Protein AF-A0A552HB90-F1 (afdb_monomer)

Sequence (109 aa):
MEALNEAIRTTQFVRNKFLRYWMDNRGVGKTELFRYNTALRKELKFVDDLNSHACQAAVERTWRAITRFYDNCQNQVKGKKGYPKFKKHSRSVEYKVSGWKLSKDKRHI

Solvent-accessible surface area (backbone atoms only — not comparable to full-atom values): 6611 Å² total; per-residue (Å²): 115,64,69,60,55,47,47,22,49,44,37,44,48,53,28,35,53,52,50,48,53,50,70,76,37,84,88,69,50,72,66,59,52,54,52,48,53,57,52,48,28,74,74,33,62,76,54,48,76,38,56,69,60,28,53,48,53,27,50,52,56,43,48,53,43,51,52,50,26,52,51,24,52,75,68,63,42,80,96,54,62,55,77,78,74,77,75,91,78,71,92,67,68,64,84,76,89,85,75,86,79,80,59,94,63,86,70,83,128

pLDDT: mean 85.72, std 9.88, range [56.5, 94.94]

Secondary structure (DSSP, 8-state):
-HHHHHHHHHHHHHHHHHHHHHHHSTT--HHHHHHHHHHHHHH-HHHHSS-HHHHHHHHHHHHHHHHHHHHHHHTT-TT--PPP---S----------S----SS----

Structure (mmCIF, N/CA/C/O backbone):
data_AF-A0A552HB90-F1
#
_entry.id   AF-A0A552HB90-F1
#
loop_
_atom_site.group_PDB
_atom_site.id
_atom_site.type_symbol
_atom_site.label_atom_id
_atom_site.label_alt_id
_atom_site.label_comp_id
_atom_site.label_asym_id
_atom_site.label_entity_id
_atom_site.label_seq_id
_atom_site.pdbx_PDB_ins_code
_atom_site.Cartn_x
_atom_site.Cartn_y
_atom_site.Cartn_z
_atom_site.occupancy
_atom_site.B_iso_or_equiv
_atom_site.auth_seq_id
_atom_site.auth_comp_id
_atom_site.auth_asym_id
_atom_site.auth_atom_id
_atom_site.pdbx_PDB_model_num
ATOM 1 N N . MET A 1 1 ? 6.425 5.971 -23.730 1.00 62.44 1 MET A N 1
ATOM 2 C CA . MET A 1 1 ? 5.244 6.330 -22.905 1.00 62.44 1 MET A CA 1
ATOM 3 C C . MET A 1 1 ? 4.614 5.099 -22.240 1.00 62.44 1 MET A C 1
ATOM 5 O O . MET A 1 1 ? 4.143 5.205 -21.115 1.00 62.44 1 MET A O 1
ATOM 9 N N . GLU A 1 2 ? 4.638 3.931 -22.891 1.00 81.06 2 GLU A N 1
ATOM 10 C CA . GLU A 1 2 ? 4.022 2.687 -22.393 1.00 81.06 2 GLU A CA 1
ATOM 11 C C . GLU A 1 2 ? 4.628 2.168 -21.084 1.00 81.06 2 GLU A C 1
ATOM 13 O O . GLU A 1 2 ? 3.881 1.971 -20.132 1.00 81.06 2 GLU A O 1
ATOM 18 N N . ALA A 1 3 ? 5.959 2.084 -20.976 1.00 82.06 3 ALA A N 1
ATOM 19 C CA . ALA A 1 3 ? 6.632 1.600 -19.762 1.00 82.06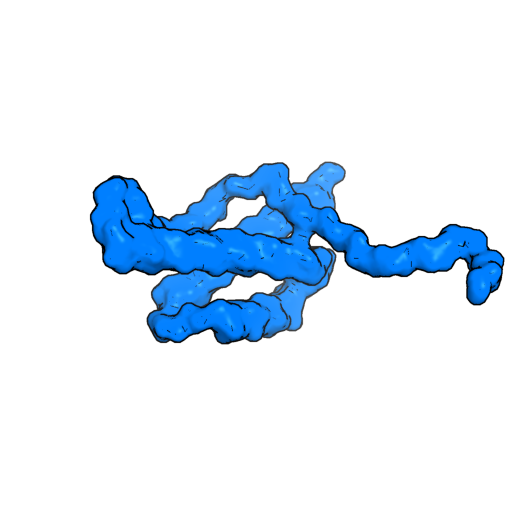 3 ALA A CA 1
ATOM 20 C C . ALA A 1 3 ? 6.306 2.427 -18.499 1.00 82.06 3 ALA A C 1
ATOM 22 O O . ALA A 1 3 ? 6.173 1.890 -17.402 1.00 82.06 3 ALA A O 1
ATOM 23 N N . LEU A 1 4 ? 6.122 3.747 -18.640 1.00 85.00 4 LEU A N 1
ATOM 24 C CA . LEU A 1 4 ? 5.711 4.602 -17.522 1.00 85.00 4 LEU A CA 1
ATOM 25 C C . LEU A 1 4 ? 4.259 4.321 -17.110 1.00 85.00 4 LEU A C 1
ATOM 27 O O . LEU A 1 4 ? 3.960 4.219 -15.921 1.00 85.00 4 LEU A O 1
ATOM 31 N N . ASN A 1 5 ? 3.357 4.180 -18.084 1.00 88.00 5 ASN A N 1
ATOM 32 C CA . ASN A 1 5 ? 1.960 3.837 -17.822 1.00 88.00 5 ASN A CA 1
ATOM 33 C C . ASN A 1 5 ? 1.833 2.454 -17.176 1.00 88.00 5 ASN A C 1
ATOM 35 O O . ASN A 1 5 ? 1.035 2.280 -16.254 1.00 88.00 5 ASN A O 1
ATOM 39 N N . GLU A 1 6 ? 2.636 1.494 -17.623 1.00 89.44 6 GLU A N 1
ATOM 40 C CA . GLU A 1 6 ? 2.740 0.166 -17.032 1.00 89.44 6 GLU A CA 1
ATOM 41 C C . GLU A 1 6 ? 3.227 0.243 -15.583 1.00 89.44 6 GLU A C 1
ATOM 43 O O . GLU A 1 6 ? 2.525 -0.213 -14.685 1.00 89.44 6 GLU A O 1
ATOM 48 N N . ALA A 1 7 ? 4.332 0.943 -15.312 1.00 89.75 7 ALA A N 1
ATOM 49 C CA . ALA A 1 7 ? 4.837 1.129 -13.953 1.00 89.75 7 ALA A CA 1
ATOM 50 C C . ALA A 1 7 ? 3.806 1.791 -13.017 1.00 89.75 7 ALA A C 1
ATOM 52 O O . ALA A 1 7 ? 3.659 1.394 -11.854 1.00 89.75 7 ALA A O 1
ATOM 53 N N . ILE A 1 8 ? 3.047 2.777 -13.512 1.00 91.38 8 ILE A N 1
ATOM 54 C CA . ILE A 1 8 ? 1.955 3.422 -12.765 1.00 91.38 8 ILE A CA 1
ATOM 55 C C . ILE A 1 8 ? 0.830 2.421 -12.464 1.00 91.38 8 ILE A C 1
ATOM 57 O O . ILE A 1 8 ? 0.334 2.382 -11.331 1.00 91.38 8 ILE A O 1
ATOM 61 N N . ARG A 1 9 ? 0.432 1.604 -13.448 1.00 91.62 9 ARG A N 1
ATOM 62 C CA . ARG A 1 9 ? -0.598 0.565 -13.287 1.00 91.62 9 ARG A CA 1
ATOM 63 C C . ARG A 1 9 ? -0.153 -0.511 -12.303 1.00 91.62 9 ARG A C 1
ATOM 65 O O . ARG A 1 9 ? -0.916 -0.828 -11.392 1.00 91.62 9 ARG A O 1
ATOM 72 N N . THR A 1 10 ? 1.082 -0.993 -12.403 1.00 92.00 10 THR A N 1
ATOM 73 C CA . THR A 1 10 ? 1.654 -1.973 -11.473 1.00 92.00 10 THR A CA 1
ATOM 74 C C . THR A 1 10 ? 1.729 -1.407 -10.057 1.00 92.00 10 THR A C 1
ATOM 76 O O . THR A 1 10 ? 1.277 -2.042 -9.109 1.00 92.00 10 THR A O 1
ATOM 79 N N . THR A 1 11 ? 2.177 -0.161 -9.891 1.00 92.00 11 THR A N 1
ATOM 80 C CA . THR A 1 11 ? 2.196 0.516 -8.580 1.00 92.00 11 THR A CA 1
ATOM 81 C C . THR A 1 11 ? 0.789 0.633 -7.982 1.00 92.00 11 THR A C 1
ATOM 83 O O . THR A 1 11 ? 0.588 0.437 -6.779 1.00 92.00 11 THR A O 1
ATOM 86 N N . GLN A 1 12 ? -0.209 0.957 -8.809 1.00 93.50 12 GLN A N 1
ATOM 87 C CA . GLN A 1 12 ? -1.611 1.013 -8.394 1.00 93.50 12 GLN A CA 1
ATOM 88 C C . GLN A 1 12 ? -2.146 -0.370 -8.007 1.00 93.50 12 GLN A C 1
ATOM 90 O O . GLN A 1 12 ? -2.851 -0.479 -6.999 1.00 93.50 12 GLN A O 1
ATOM 95 N N . PHE A 1 13 ? -1.797 -1.404 -8.773 1.00 94.06 13 PHE A N 1
ATOM 96 C CA . PHE A 1 13 ? -2.131 -2.791 -8.481 1.00 94.06 13 PHE A CA 1
ATOM 97 C C . PHE A 1 13 ? -1.558 -3.215 -7.129 1.00 94.06 13 PHE A C 1
ATOM 99 O O . PHE A 1 13 ? -2.333 -3.603 -6.258 1.00 94.06 13 PHE A O 1
ATOM 106 N N . VAL A 1 14 ? -0.248 -3.039 -6.910 1.00 92.25 14 VAL A N 1
ATOM 107 C CA . VAL A 1 14 ? 0.426 -3.367 -5.643 1.00 92.25 14 VAL A CA 1
ATOM 108 C C . VAL A 1 14 ? -0.283 -2.680 -4.486 1.00 92.25 14 VAL A C 1
ATOM 110 O O . VAL A 1 14 ? -0.747 -3.357 -3.577 1.00 92.25 14 VAL A O 1
ATOM 113 N N . ARG A 1 15 ? -0.483 -1.356 -4.555 1.00 92.75 15 ARG A N 1
ATOM 114 C CA . ARG A 1 15 ? -1.194 -0.581 -3.521 1.00 92.75 15 ARG A CA 1
ATOM 115 C C . ARG A 1 15 ? -2.571 -1.171 -3.187 1.00 92.75 15 ARG A C 1
ATOM 117 O O . ARG A 1 15 ? -2.934 -1.287 -2.019 1.00 92.75 15 ARG A O 1
ATOM 124 N N . ASN A 1 16 ? -3.369 -1.492 -4.203 1.00 94.44 16 ASN A N 1
ATOM 125 C CA . ASN A 1 16 ? -4.733 -1.980 -4.003 1.00 94.44 16 ASN A CA 1
ATOM 126 C C . ASN A 1 16 ? -4.762 -3.425 -3.499 1.00 94.44 16 ASN A C 1
ATOM 128 O O . ASN A 1 16 ? -5.555 -3.725 -2.609 1.00 94.44 16 ASN A O 1
ATOM 132 N N . LYS A 1 17 ? -3.886 -4.293 -4.013 1.00 93.62 17 LYS A N 1
ATOM 133 C CA . LYS A 1 17 ? -3.728 -5.671 -3.541 1.00 93.62 17 LYS A CA 1
ATOM 134 C C . LYS A 1 17 ? -3.307 -5.691 -2.074 1.00 93.62 17 LYS A C 1
ATOM 136 O O . LYS A 1 17 ? -3.857 -6.446 -1.282 1.00 93.62 17 LYS A O 1
ATOM 141 N N . PHE A 1 18 ? -2.412 -4.783 -1.703 1.00 92.56 18 PHE A N 1
ATOM 142 C CA . PHE A 1 18 ? -1.959 -4.596 -0.335 1.00 92.56 18 PHE A CA 1
ATOM 143 C C . PHE A 1 18 ? -3.069 -4.149 0.610 1.00 92.56 18 PHE A C 1
ATOM 145 O O . PHE A 1 18 ? -3.241 -4.708 1.690 1.00 92.56 18 PHE A O 1
ATOM 152 N N . LEU A 1 19 ? -3.858 -3.158 0.180 1.00 93.69 19 LEU A N 1
ATOM 153 C CA . LEU A 1 19 ? -5.018 -2.723 0.943 1.00 93.69 19 LEU A CA 1
ATOM 154 C C . LEU A 1 19 ? -6.020 -3.871 1.096 1.00 93.69 19 LEU A C 1
ATOM 156 O O . LEU A 1 19 ? -6.541 -4.072 2.184 1.00 93.69 19 LEU A O 1
ATOM 160 N N . ARG A 1 20 ? -6.253 -4.645 0.030 1.00 94.94 20 ARG A N 1
ATOM 161 C CA . ARG A 1 20 ? -7.170 -5.784 0.060 1.00 94.94 20 ARG A CA 1
ATOM 162 C C . ARG A 1 20 ? -6.710 -6.854 1.049 1.00 94.94 20 ARG A C 1
ATOM 164 O O . ARG A 1 20 ? -7.510 -7.274 1.871 1.00 94.94 20 ARG A O 1
ATOM 171 N N . TYR A 1 21 ? -5.425 -7.205 1.034 1.00 94.06 21 TYR A N 1
ATOM 172 C CA . TYR A 1 21 ? -4.849 -8.154 1.985 1.00 94.06 21 TYR A CA 1
ATOM 173 C C . TYR A 1 21 ? -5.055 -7.714 3.441 1.00 94.06 21 TYR A C 1
ATOM 175 O O . TYR A 1 21 ? -5.462 -8.519 4.272 1.00 94.06 21 TYR A O 1
ATOM 183 N N . TRP A 1 22 ? -4.845 -6.430 3.749 1.00 94.25 22 TRP A N 1
ATOM 184 C CA . TRP A 1 22 ? -5.135 -5.888 5.080 1.00 94.25 22 TRP A CA 1
ATOM 185 C C . TRP A 1 22 ? -6.634 -5.914 5.432 1.00 94.25 22 TRP A C 1
ATOM 187 O O . TRP A 1 22 ? -6.985 -6.155 6.581 1.00 94.25 22 TRP A O 1
ATOM 197 N N . MET A 1 23 ? -7.526 -5.673 4.465 1.00 92.94 23 MET A N 1
ATOM 198 C CA . MET A 1 23 ? -8.976 -5.742 4.696 1.00 92.94 23 MET A CA 1
ATOM 199 C C . MET A 1 23 ? -9.445 -7.172 4.992 1.00 92.94 23 MET A C 1
ATOM 201 O O . MET A 1 23 ? -10.312 -7.359 5.843 1.00 92.94 23 MET A O 1
ATOM 205 N N . ASP A 1 24 ? -8.877 -8.158 4.295 1.00 94.19 24 ASP A N 1
ATOM 206 C CA . ASP A 1 24 ? -9.247 -9.570 4.431 1.00 94.19 24 ASP A CA 1
ATOM 207 C C . ASP A 1 24 ? -8.665 -10.203 5.710 1.00 94.19 24 ASP A C 1
ATOM 209 O O . ASP A 1 24 ? -9.264 -11.112 6.279 1.00 94.19 24 ASP A O 1
ATOM 213 N N . ASN A 1 25 ? -7.529 -9.699 6.203 1.00 91.31 25 ASN A N 1
ATOM 214 C CA . ASN A 1 25 ? -6.834 -10.247 7.365 1.00 91.31 25 ASN A CA 1
ATOM 215 C C . ASN A 1 25 ? -6.843 -9.247 8.534 1.00 91.31 25 ASN A C 1
ATOM 217 O O . ASN A 1 25 ? -6.107 -8.256 8.551 1.00 91.31 25 ASN A O 1
ATOM 221 N N . ARG A 1 26 ? -7.662 -9.514 9.557 1.00 85.38 26 ARG A N 1
ATOM 222 C CA . ARG A 1 26 ? -7.713 -8.677 10.768 1.00 85.38 26 ARG A CA 1
ATOM 223 C C . ARG A 1 26 ? -6.433 -8.828 11.594 1.00 85.38 26 ARG A C 1
ATOM 225 O O . ARG A 1 26 ? -5.928 -9.928 11.768 1.00 85.38 26 ARG A O 1
ATOM 232 N N . GLY A 1 27 ? -5.938 -7.716 12.140 1.00 84.69 27 GLY A N 1
ATOM 233 C CA . GLY A 1 27 ? -4.764 -7.703 13.025 1.00 84.69 27 GLY A CA 1
ATOM 234 C C . GLY A 1 27 ? -3.410 -7.713 12.308 1.00 84.69 27 GLY A C 1
ATOM 235 O O . GLY A 1 27 ? -2.374 -7.757 12.965 1.00 84.69 27 GLY A O 1
ATOM 236 N N . VAL A 1 28 ? -3.388 -7.630 10.975 1.00 88.69 28 VAL A N 1
ATOM 237 C CA . VAL A 1 28 ? -2.133 -7.593 10.219 1.00 88.69 28 VAL A CA 1
ATOM 238 C C . VAL A 1 28 ? -1.394 -6.275 10.456 1.00 88.69 28 VAL A C 1
ATOM 240 O O . VAL A 1 28 ? -1.884 -5.188 10.141 1.00 88.69 28 VAL A O 1
ATOM 243 N N . GLY A 1 29 ? -0.178 -6.390 10.991 1.00 86.88 29 GLY A N 1
ATOM 244 C CA . GLY A 1 29 ? 0.741 -5.276 11.198 1.00 86.88 29 GLY A CA 1
ATOM 245 C C . GLY A 1 29 ? 1.619 -4.967 9.981 1.00 86.88 29 GLY A C 1
ATOM 246 O O . GLY A 1 29 ? 1.629 -5.682 8.977 1.00 86.88 29 GLY A O 1
ATOM 247 N N . LYS A 1 30 ? 2.423 -3.903 10.095 1.00 88.50 30 LYS A N 1
ATOM 248 C CA . LYS A 1 30 ? 3.345 -3.446 9.042 1.00 88.50 30 LYS A CA 1
ATOM 249 C C . LYS A 1 30 ? 4.268 -4.565 8.544 1.00 88.50 30 LYS A C 1
ATOM 251 O O . LYS A 1 30 ? 4.436 -4.718 7.343 1.00 88.50 30 LYS A O 1
ATOM 256 N N . THR A 1 31 ? 4.859 -5.351 9.438 1.00 89.00 31 THR A N 1
ATOM 257 C CA . THR A 1 31 ? 5.840 -6.387 9.071 1.00 89.00 31 THR A CA 1
ATOM 258 C C . THR A 1 31 ? 5.244 -7.464 8.165 1.00 89.00 31 THR A C 1
ATOM 260 O O . THR A 1 31 ? 5.813 -7.764 7.117 1.00 89.00 31 THR A O 1
ATOM 263 N N . GLU A 1 32 ? 4.076 -7.992 8.528 1.00 90.19 32 GLU A N 1
ATOM 264 C CA . GLU A 1 32 ? 3.359 -9.011 7.749 1.00 90.19 32 GLU A CA 1
ATOM 265 C C . GLU A 1 32 ? 2.952 -8.491 6.377 1.00 90.19 32 GLU A C 1
ATOM 267 O O . GLU A 1 32 ? 3.121 -9.157 5.358 1.00 90.19 32 GLU A O 1
ATOM 272 N N . LEU A 1 33 ? 2.512 -7.238 6.341 1.00 87.62 33 LEU A N 1
ATOM 273 C CA . LEU A 1 33 ? 2.260 -6.528 5.106 1.00 87.62 33 LEU A CA 1
ATOM 274 C C . LEU A 1 33 ? 3.517 -6.505 4.216 1.00 87.62 33 LEU A C 1
ATOM 276 O O . LEU A 1 33 ? 3.470 -6.935 3.067 1.00 87.62 33 LEU A O 1
ATOM 280 N N . PHE A 1 34 ? 4.674 -6.066 4.712 1.00 88.69 34 PHE A N 1
ATOM 281 C CA . PHE A 1 34 ? 5.898 -6.045 3.896 1.00 88.69 34 PHE A CA 1
ATOM 282 C C . PHE A 1 34 ? 6.342 -7.443 3.429 1.00 88.69 34 PHE A C 1
ATOM 284 O O . PHE A 1 34 ? 6.799 -7.580 2.292 1.00 88.69 34 PHE A O 1
ATOM 291 N N . ARG A 1 35 ? 6.157 -8.485 4.252 1.00 90.69 35 ARG A N 1
ATOM 292 C CA . ARG A 1 35 ? 6.392 -9.886 3.853 1.00 90.69 35 ARG A CA 1
ATOM 293 C C . ARG A 1 35 ? 5.491 -10.298 2.691 1.00 90.69 35 ARG A C 1
ATOM 295 O O . ARG A 1 35 ? 5.986 -10.865 1.717 1.00 90.69 35 ARG A O 1
ATOM 302 N N . TYR A 1 36 ? 4.211 -9.931 2.746 1.00 91.06 36 TYR A N 1
ATOM 303 C CA . TYR A 1 36 ? 3.262 -10.170 1.662 1.00 91.06 36 TYR A CA 1
ATOM 304 C C . TYR A 1 36 ? 3.691 -9.499 0.347 1.00 91.06 36 TYR A C 1
ATOM 306 O O . TYR A 1 36 ? 3.604 -10.119 -0.708 1.00 91.06 36 TYR A O 1
ATOM 314 N N . ASN A 1 37 ? 4.235 -8.275 0.383 1.00 88.62 37 ASN A N 1
ATOM 315 C CA . ASN A 1 37 ? 4.766 -7.627 -0.827 1.00 88.62 37 ASN A CA 1
ATOM 316 C C . ASN A 1 37 ? 5.924 -8.421 -1.451 1.0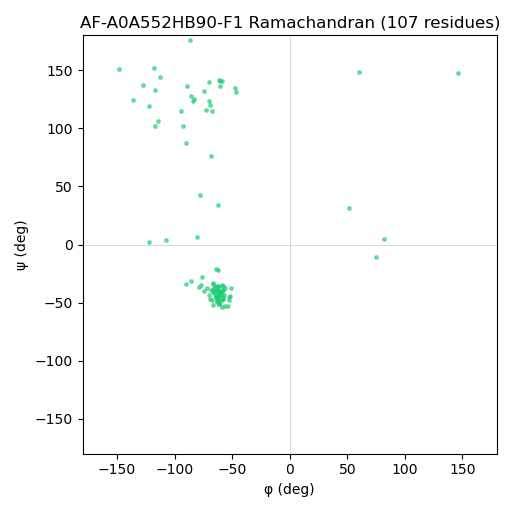0 88.62 37 ASN A C 1
ATOM 318 O O . ASN A 1 37 ? 5.995 -8.557 -2.669 1.00 88.62 37 ASN A O 1
ATOM 322 N N . THR A 1 38 ? 6.830 -8.953 -0.630 1.00 88.88 38 THR A N 1
ATOM 323 C CA . THR A 1 38 ? 7.940 -9.783 -1.116 1.00 88.88 38 THR A CA 1
ATOM 324 C C . THR A 1 38 ? 7.442 -11.086 -1.741 1.00 88.88 38 THR A C 1
ATOM 326 O O . THR A 1 38 ? 7.960 -11.485 -2.780 1.00 88.88 38 THR A O 1
ATOM 329 N N . ALA A 1 39 ? 6.431 -11.730 -1.150 1.00 91.75 39 ALA A N 1
ATOM 330 C CA . ALA A 1 39 ? 5.798 -12.916 -1.730 1.00 91.75 39 ALA A CA 1
ATOM 331 C C . ALA A 1 39 ? 5.119 -12.589 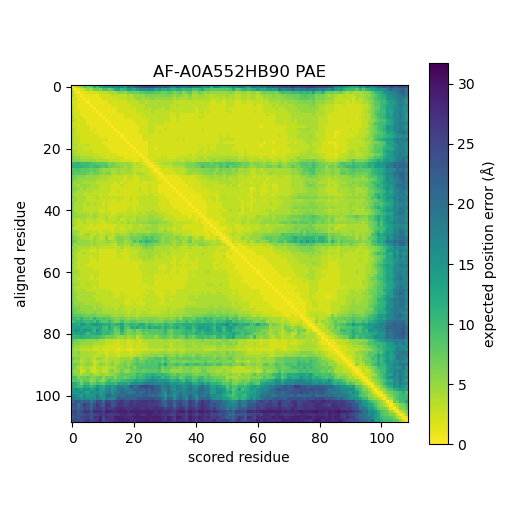-3.071 1.00 91.75 39 ALA A C 1
ATOM 333 O O . ALA A 1 39 ? 5.395 -13.236 -4.076 1.00 91.75 39 ALA A O 1
ATOM 334 N N . LEU A 1 40 ? 4.343 -11.502 -3.117 1.00 90.81 40 LEU A N 1
ATOM 335 C CA . LEU A 1 40 ? 3.651 -11.045 -4.323 1.00 90.81 40 LEU A CA 1
ATOM 336 C C . LEU A 1 40 ? 4.615 -10.776 -5.487 1.00 90.81 40 LEU A C 1
ATOM 338 O O . LEU A 1 40 ? 4.303 -11.095 -6.630 1.00 90.81 40 LEU A O 1
ATOM 342 N N . ARG A 1 41 ? 5.792 -10.205 -5.203 1.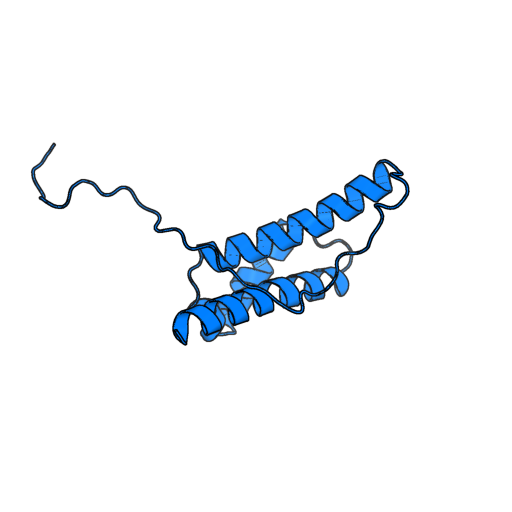00 89.00 41 ARG A N 1
ATOM 343 C CA . ARG A 1 41 ? 6.840 -9.994 -6.212 1.00 89.00 41 ARG A CA 1
ATOM 344 C C . ARG A 1 41 ? 7.372 -11.303 -6.783 1.00 89.00 41 ARG A C 1
ATOM 346 O O . ARG A 1 41 ? 7.562 -11.393 -7.984 1.00 89.00 41 ARG A O 1
ATOM 353 N N . LYS A 1 42 ? 7.568 -12.324 -5.946 1.00 90.12 42 LYS A N 1
ATOM 354 C CA . LYS A 1 42 ? 8.017 -13.646 -6.410 1.00 90.12 42 LYS A CA 1
ATOM 355 C C . LYS A 1 42 ? 6.968 -14.347 -7.276 1.00 90.12 42 LYS A C 1
ATOM 357 O O . LYS A 1 42 ? 7.331 -15.080 -8.186 1.00 90.12 42 LYS A O 1
ATOM 362 N N . GLU A 1 43 ? 5.688 -14.132 -6.987 1.00 91.44 43 GLU A N 1
ATOM 363 C CA . GLU A 1 43 ? 4.576 -14.743 -7.725 1.00 91.44 43 GLU A CA 1
ATOM 364 C C . GLU A 1 43 ? 4.289 -14.044 -9.059 1.00 91.44 43 GLU A C 1
ATOM 366 O O . GLU A 1 43 ? 3.922 -14.691 -10.039 1.00 91.44 43 GLU A O 1
ATOM 371 N N . LEU A 1 44 ? 4.427 -12.717 -9.107 1.00 90.44 44 LEU A N 1
ATOM 372 C CA . LEU A 1 44 ? 3.993 -11.902 -10.236 1.00 90.44 44 LEU A CA 1
ATOM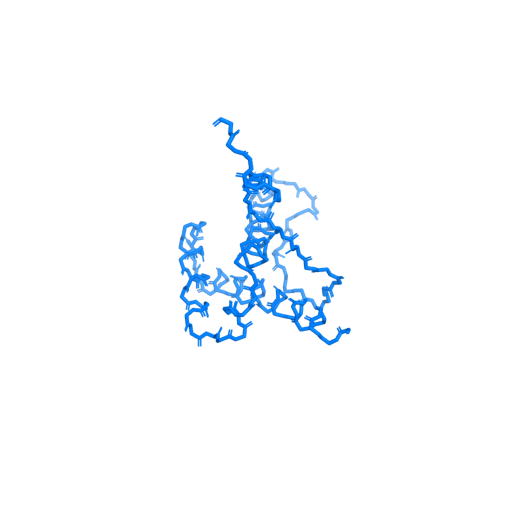 373 C C . LEU A 1 44 ? 5.179 -11.196 -10.887 1.00 90.44 44 LEU A C 1
ATOM 375 O O . LEU A 1 44 ? 5.619 -10.143 -10.427 1.00 90.44 44 LEU A O 1
ATOM 379 N N . LYS A 1 45 ? 5.627 -11.734 -12.024 1.00 88.50 45 LYS A N 1
ATOM 380 C CA . LYS A 1 45 ? 6.777 -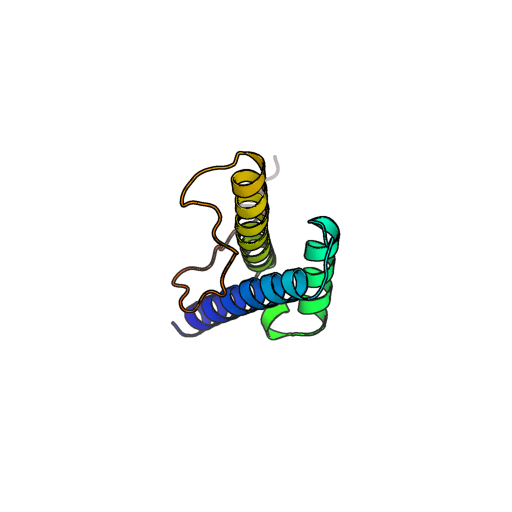11.214 -12.777 1.00 88.50 45 LYS A CA 1
ATOM 381 C C . LYS A 1 45 ? 6.682 -9.713 -13.077 1.00 88.50 45 LYS A C 1
ATOM 383 O O . LYS A 1 45 ? 7.617 -8.983 -12.792 1.00 88.50 45 LYS A O 1
ATOM 388 N N . PHE A 1 46 ? 5.518 -9.224 -13.507 1.00 87.12 46 PHE A N 1
ATOM 389 C CA . PHE A 1 46 ? 5.312 -7.795 -13.790 1.00 87.12 46 PHE A CA 1
ATOM 390 C C . PHE A 1 46 ? 5.443 -6.884 -12.552 1.00 87.12 46 PHE A C 1
ATOM 392 O O . PHE A 1 46 ? 5.641 -5.677 -12.682 1.00 87.12 46 PHE A O 1
ATOM 399 N N . VAL A 1 47 ? 5.292 -7.437 -11.342 1.00 87.12 47 VAL A N 1
ATOM 400 C CA . VAL A 1 47 ? 5.526 -6.725 -10.076 1.00 87.12 47 VAL A CA 1
ATOM 401 C C . VAL A 1 47 ? 6.999 -6.790 -9.682 1.00 87.12 47 VAL A C 1
ATOM 403 O O . VAL A 1 47 ? 7.497 -5.857 -9.054 1.00 87.12 47 VAL A O 1
ATOM 406 N N . ASP A 1 48 ? 7.699 -7.864 -10.040 1.00 87.25 48 ASP A N 1
ATOM 407 C CA . ASP A 1 48 ? 9.144 -7.956 -9.842 1.00 87.25 48 ASP A CA 1
ATOM 408 C C . ASP A 1 48 ? 9.935 -7.054 -10.790 1.00 87.25 48 ASP A C 1
ATOM 410 O O . ASP A 1 48 ? 10.892 -6.409 -10.364 1.00 87.25 48 ASP A O 1
ATOM 414 N N . ASP A 1 49 ? 9.469 -6.942 -12.036 1.00 86.31 49 ASP A N 1
ATOM 415 C CA . ASP A 1 49 ? 10.020 -6.047 -13.055 1.00 86.31 49 ASP A CA 1
ATOM 416 C C . ASP A 1 49 ? 9.900 -4.566 -12.638 1.00 86.31 49 ASP A C 1
ATOM 418 O O . ASP A 1 49 ? 10.657 -3.702 -13.092 1.00 86.31 49 ASP A O 1
ATOM 422 N N . LEU A 1 50 ? 8.973 -4.246 -11.726 1.00 84.31 50 LEU A N 1
ATOM 423 C CA . LEU A 1 50 ? 8.884 -2.926 -11.117 1.00 84.31 50 LEU A CA 1
ATOM 424 C C . LEU A 1 50 ? 10.006 -2.732 -10.081 1.00 84.31 50 LEU A C 1
ATOM 426 O O . LEU A 1 50 ? 10.195 -3.541 -9.175 1.00 84.31 50 LEU A O 1
ATOM 430 N N . ASN A 1 51 ? 10.701 -1.588 -10.158 1.00 82.31 51 ASN A N 1
ATOM 431 C CA . ASN A 1 51 ? 11.753 -1.217 -9.205 1.00 82.31 51 ASN A CA 1
ATOM 432 C C . ASN A 1 51 ? 11.291 -1.440 -7.750 1.00 82.31 51 ASN A C 1
ATOM 434 O O . ASN A 1 51 ? 10.220 -0.981 -7.338 1.00 82.31 51 ASN A O 1
ATOM 438 N N . SER A 1 52 ? 12.133 -2.105 -6.956 1.00 80.62 52 SER A N 1
ATOM 439 C CA . SER A 1 52 ? 11.864 -2.443 -5.555 1.00 80.62 52 SER A CA 1
ATOM 440 C C . SER A 1 52 ? 11.420 -1.246 -4.711 1.00 80.62 52 SER A C 1
ATOM 442 O O . SER A 1 52 ? 10.502 -1.377 -3.896 1.00 80.62 52 SER A O 1
ATOM 444 N N . HIS A 1 53 ? 11.999 -0.069 -4.955 1.00 85.19 53 HIS A N 1
ATOM 445 C CA . HIS A 1 53 ? 11.635 1.182 -4.289 1.00 85.19 53 HIS A CA 1
ATOM 446 C C . HIS A 1 53 ? 10.222 1.640 -4.637 1.00 85.19 53 HIS A C 1
ATOM 448 O O . HIS A 1 53 ? 9.510 2.134 -3.766 1.00 85.19 53 HIS A O 1
ATOM 454 N N . ALA A 1 54 ? 9.776 1.452 -5.881 1.00 86.81 54 ALA A N 1
ATOM 455 C CA . ALA A 1 54 ? 8.422 1.817 -6.292 1.00 86.81 54 ALA A CA 1
ATOM 456 C C . ALA A 1 54 ? 7.375 0.940 -5.582 1.00 86.81 54 ALA A C 1
ATOM 458 O O . ALA A 1 54 ? 6.364 1.457 -5.088 1.00 86.81 54 ALA A O 1
ATOM 459 N N . CYS A 1 55 ? 7.653 -0.363 -5.459 1.00 87.94 55 CYS A N 1
ATOM 460 C CA . CYS A 1 55 ? 6.841 -1.306 -4.687 1.00 87.94 55 CYS A CA 1
ATOM 461 C C . CYS A 1 55 ? 6.801 -0.921 -3.202 1.00 87.94 55 CYS A C 1
ATOM 463 O O . CYS A 1 55 ? 5.720 -0.785 -2.625 1.00 87.94 55 CYS A O 1
ATOM 465 N N . GLN A 1 56 ? 7.963 -0.656 -2.596 1.00 87.38 56 GLN A N 1
ATOM 466 C CA . GLN A 1 56 ? 8.053 -0.200 -1.208 1.00 87.38 56 GLN A CA 1
ATOM 467 C C . GLN A 1 56 ? 7.269 1.099 -0.980 1.00 87.38 56 GLN A C 1
ATOM 469 O O . GLN A 1 56 ? 6.479 1.191 -0.042 1.00 87.38 56 GLN A O 1
ATOM 474 N N . ALA A 1 57 ? 7.404 2.086 -1.863 1.00 89.50 57 ALA A N 1
ATOM 475 C CA . ALA A 1 57 ? 6.678 3.344 -1.752 1.00 89.50 57 ALA A CA 1
ATOM 476 C C . ALA A 1 57 ? 5.152 3.147 -1.860 1.00 89.50 57 ALA A C 1
ATOM 478 O O . ALA A 1 57 ? 4.375 3.826 -1.181 1.00 89.50 57 ALA A O 1
ATOM 479 N N . ALA A 1 58 ? 4.684 2.209 -2.693 1.00 89.69 58 ALA A N 1
ATOM 480 C CA . ALA A 1 58 ? 3.263 1.858 -2.785 1.00 89.69 58 ALA A CA 1
ATOM 481 C C . ALA A 1 58 ? 2.732 1.259 -1.475 1.00 89.69 58 ALA A C 1
ATOM 483 O O . ALA A 1 58 ? 1.657 1.646 -0.998 1.00 8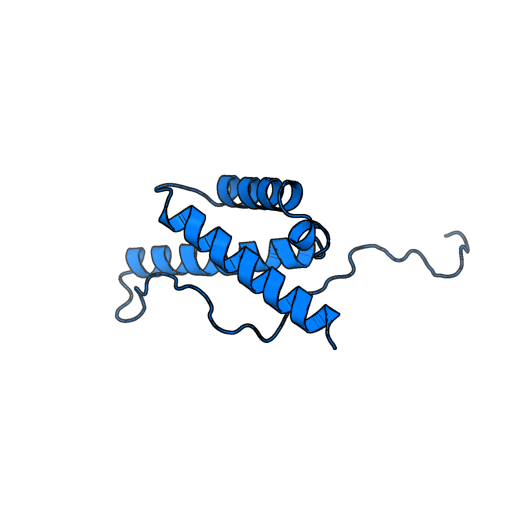9.69 58 ALA A O 1
ATOM 484 N N . VAL A 1 59 ? 3.512 0.356 -0.885 1.00 89.94 59 VAL A N 1
ATOM 485 C CA . VAL A 1 59 ? 3.249 -0.268 0.412 1.00 89.94 59 VAL A CA 1
ATOM 486 C C . VAL A 1 59 ? 3.199 0.780 1.522 1.00 89.94 59 VAL A C 1
ATOM 488 O O . VAL A 1 59 ? 2.205 0.866 2.243 1.00 89.94 59 VAL A O 1
ATOM 491 N N . GLU A 1 60 ? 4.206 1.648 1.617 1.00 91.12 60 GLU A N 1
ATOM 492 C CA . GLU A 1 60 ? 4.273 2.700 2.633 1.00 91.12 60 GLU A CA 1
ATOM 493 C C . GLU A 1 60 ? 3.106 3.682 2.534 1.00 91.12 60 GLU A C 1
ATOM 495 O O . GLU A 1 60 ? 2.515 4.047 3.550 1.00 91.12 60 GLU A O 1
ATOM 500 N N . ARG A 1 61 ? 2.716 4.084 1.318 1.00 90.75 61 ARG A N 1
ATOM 501 C CA . ARG A 1 61 ? 1.535 4.938 1.113 1.00 90.75 61 ARG A CA 1
ATOM 502 C C . ARG A 1 61 ? 0.249 4.270 1.591 1.00 90.75 61 ARG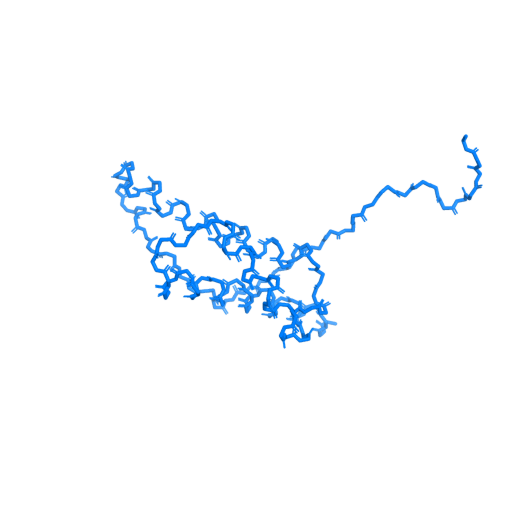 A C 1
ATOM 504 O O . ARG A 1 61 ? -0.633 4.954 2.110 1.00 90.75 61 ARG A O 1
ATOM 511 N N . THR A 1 62 ? 0.128 2.959 1.404 1.00 92.31 62 THR A N 1
ATOM 512 C CA . THR A 1 62 ? -1.028 2.185 1.877 1.00 92.31 62 THR A CA 1
ATOM 513 C C . THR A 1 62 ? -1.028 2.098 3.396 1.00 92.31 62 THR A C 1
ATOM 515 O O . THR A 1 62 ? -2.037 2.413 4.022 1.00 92.31 62 THR A O 1
ATOM 518 N N . TRP A 1 63 ? 0.124 1.782 3.989 1.00 93.00 63 TRP A N 1
ATOM 519 C CA . TRP A 1 63 ? 0.298 1.739 5.436 1.00 93.00 63 TRP A CA 1
ATOM 520 C C . TRP A 1 63 ? -0.031 3.082 6.093 1.00 93.00 63 TRP A C 1
ATOM 522 O O . TRP A 1 63 ? -0.836 3.124 7.013 1.00 93.00 63 TRP A O 1
ATOM 532 N N . ARG A 1 64 ? 0.473 4.202 5.557 1.00 92.31 64 ARG A N 1
ATOM 533 C CA . ARG A 1 64 ? 0.133 5.550 6.048 1.00 92.31 64 ARG A CA 1
ATOM 534 C C . ARG A 1 64 ? -1.374 5.812 6.042 1.00 92.31 64 ARG A C 1
ATOM 536 O O . ARG A 1 64 ? -1.876 6.467 6.948 1.00 92.31 64 ARG A O 1
ATOM 543 N N . ALA A 1 65 ? -2.103 5.324 5.036 1.00 92.06 65 ALA A N 1
ATOM 544 C CA . ALA A 1 65 ? -3.556 5.475 4.988 1.00 92.06 65 ALA A CA 1
ATOM 545 C C . ALA A 1 65 ? -4.260 4.654 6.081 1.00 92.06 65 ALA A C 1
ATOM 547 O O . ALA A 1 65 ? -5.222 5.147 6.667 1.00 92.06 65 ALA A O 1
ATOM 548 N N . ILE A 1 66 ? -3.768 3.443 6.358 1.00 92.38 66 ILE A N 1
ATOM 549 C CA . ILE A 1 66 ? -4.265 2.560 7.422 1.00 92.38 66 ILE A CA 1
ATOM 550 C C . ILE A 1 66 ? -3.978 3.164 8.801 1.00 92.38 66 ILE A C 1
ATOM 552 O O . ILE A 1 66 ? -4.901 3.334 9.591 1.00 92.38 66 ILE A O 1
ATOM 556 N N . THR A 1 67 ? -2.731 3.553 9.076 1.00 92.69 67 THR A N 1
ATOM 557 C CA . THR A 1 67 ? -2.342 4.171 10.353 1.00 92.69 67 THR A CA 1
ATOM 558 C C . THR A 1 67 ? -3.141 5.444 10.600 1.00 92.69 67 THR A C 1
ATOM 560 O O . THR A 1 67 ? -3.795 5.556 11.627 1.00 92.69 67 THR A O 1
ATOM 563 N N . ARG A 1 68 ? -3.245 6.331 9.600 1.00 93.19 68 ARG A N 1
ATOM 564 C CA . ARG A 1 68 ? -4.062 7.548 9.711 1.00 93.19 68 ARG A CA 1
ATOM 565 C C . ARG A 1 68 ? -5.530 7.249 10.025 1.00 93.19 68 ARG A C 1
ATOM 567 O O . ARG A 1 68 ? -6.170 8.032 10.718 1.00 93.19 68 ARG A O 1
ATOM 574 N N . PHE A 1 69 ? -6.091 6.163 9.489 1.00 92.81 69 PHE A N 1
ATOM 575 C CA . PHE A 1 69 ? -7.454 5.752 9.826 1.00 92.81 69 PHE A CA 1
ATOM 576 C C . PHE A 1 69 ? -7.567 5.394 11.313 1.00 92.81 69 PHE A C 1
ATOM 578 O O . PHE A 1 69 ? -8.445 5.933 11.987 1.00 92.81 69 PHE A O 1
ATOM 585 N N . TYR A 1 70 ? -6.661 4.563 11.833 1.00 91.19 70 TYR A N 1
ATOM 586 C CA . TYR A 1 70 ? -6.642 4.206 13.252 1.00 91.19 70 TYR A CA 1
ATOM 587 C C . TYR A 1 70 ? -6.388 5.414 14.159 1.00 91.19 70 TYR A C 1
ATOM 589 O O . TYR A 1 70 ? -7.162 5.626 15.089 1.00 91.19 70 TYR A O 1
ATOM 597 N N . ASP A 1 71 ? -5.408 6.260 13.837 1.00 93.38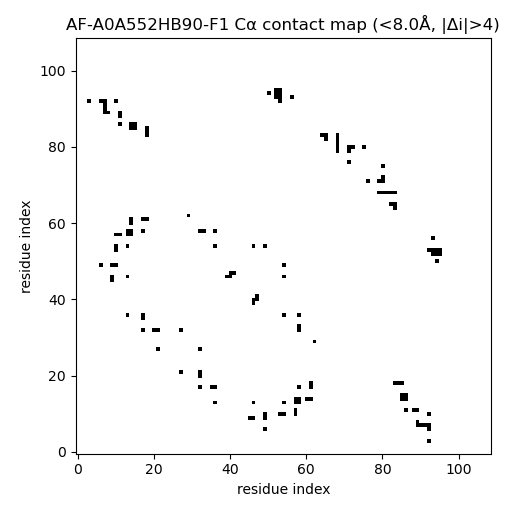 71 ASP A N 1
ATOM 598 C CA . ASP A 1 71 ? -5.090 7.470 14.603 1.00 93.38 71 ASP A CA 1
ATOM 599 C C . ASP A 1 71 ? -6.294 8.419 14.675 1.00 93.38 71 ASP A C 1
ATOM 601 O O . ASP A 1 71 ? -6.622 8.955 15.732 1.00 93.38 71 ASP A O 1
ATOM 605 N N . ASN A 1 72 ? -7.007 8.616 13.560 1.00 93.81 72 ASN A N 1
ATOM 606 C CA . ASN A 1 72 ? -8.204 9.461 13.532 1.00 93.81 72 ASN A CA 1
ATOM 607 C C . ASN A 1 72 ? -9.357 8.864 14.351 1.00 93.81 72 ASN A C 1
ATOM 609 O O . ASN A 1 72 ? -10.155 9.609 14.930 1.00 93.81 72 ASN A O 1
ATOM 613 N N . CYS A 1 73 ? -9.476 7.534 14.379 1.00 90.75 73 CYS A N 1
ATOM 614 C CA . CYS A 1 73 ? -10.453 6.833 15.206 1.00 90.75 73 CYS A CA 1
ATOM 615 C C . CYS A 1 73 ? -10.123 6.980 16.695 1.00 90.75 73 CYS A C 1
ATOM 617 O O . CYS A 1 73 ? -11.010 7.370 17.457 1.00 90.75 73 CYS A O 1
ATOM 619 N N . GLN A 1 74 ? -8.864 6.746 17.075 1.00 92.12 74 GLN A N 1
ATOM 620 C CA . GLN A 1 74 ? -8.363 6.852 18.446 1.00 92.12 74 GLN A CA 1
ATOM 621 C C . GLN A 1 74 ? -8.489 8.280 18.989 1.00 92.12 74 GLN A C 1
ATOM 623 O O . GLN A 1 74 ? -9.028 8.480 20.070 1.00 92.12 74 GLN A O 1
ATOM 628 N N . ASN A 1 75 ? -8.105 9.280 18.194 1.00 93.25 75 ASN A N 1
ATOM 629 C CA . ASN A 1 75 ? -8.199 10.699 18.557 1.00 93.25 75 ASN A CA 1
ATOM 630 C C . ASN A 1 75 ? -9.608 11.292 18.369 1.00 93.25 75 ASN A C 1
ATOM 632 O O . ASN A 1 75 ? -9.797 12.502 18.452 1.00 93.25 75 ASN A O 1
ATOM 636 N N . GLN A 1 76 ? -10.602 10.460 18.043 1.00 90.81 76 GLN A N 1
ATOM 637 C CA . GLN A 1 76 ? -12.001 10.844 17.852 1.00 90.81 76 GLN A CA 1
ATOM 638 C C . GLN A 1 76 ? -12.244 12.033 16.895 1.00 90.81 76 GLN A C 1
ATOM 640 O O . GLN A 1 76 ? -13.248 12.739 17.007 1.00 90.81 76 GLN A O 1
ATOM 645 N N . VAL A 1 77 ? -11.393 12.213 15.881 1.00 90.38 77 VAL A N 1
ATOM 646 C CA . VAL A 1 77 ? -11.443 13.377 14.983 1.00 90.38 77 VAL A CA 1
ATOM 647 C C . VAL A 1 77 ? -12.710 13.348 14.120 1.00 90.38 77 VAL A C 1
ATOM 649 O O . VAL A 1 77 ? -12.888 12.465 13.275 1.00 90.38 77 VAL A O 1
ATOM 652 N N . LYS A 1 78 ? -13.607 14.325 14.303 1.00 87.25 78 LYS A N 1
ATOM 653 C CA . LYS A 1 78 ? -14.860 14.435 13.533 1.00 87.25 78 LYS A CA 1
ATOM 654 C C . LYS A 1 78 ? -14.571 14.592 12.030 1.00 87.25 78 LYS A C 1
ATOM 656 O O . LYS A 1 78 ? -13.658 15.309 11.629 1.00 87.25 78 LYS A O 1
ATOM 661 N N . GLY A 1 79 ? -15.320 13.876 11.188 1.00 85.25 79 GLY A N 1
ATOM 662 C CA . GLY A 1 79 ? -15.232 13.950 9.719 1.00 85.25 79 GLY A CA 1
ATOM 663 C C . GLY A 1 79 ? -14.019 13.270 9.060 1.00 85.25 79 GLY A C 1
ATOM 664 O O . GLY A 1 79 ? -14.025 13.089 7.845 1.00 85.25 79 GLY A O 1
ATOM 665 N N . LYS A 1 80 ? -12.993 12.844 9.818 1.00 84.69 80 LYS A N 1
ATOM 666 C CA . LYS A 1 80 ? -11.761 12.236 9.260 1.00 84.69 80 LYS A CA 1
ATOM 667 C C . LYS A 1 80 ? -11.622 10.721 9.485 1.00 84.69 80 LYS A C 1
ATOM 669 O O . LYS A 1 80 ? -10.626 10.133 9.061 1.00 84.69 80 LYS A O 1
ATOM 674 N N . LYS A 1 81 ? -12.623 10.063 10.081 1.00 83.56 81 LYS A N 1
ATOM 675 C CA . LYS A 1 81 ? -12.678 8.602 10.330 1.00 83.56 81 LYS A CA 1
ATOM 676 C C . LYS A 1 81 ? -13.044 7.787 9.077 1.00 83.56 81 LYS A C 1
ATOM 678 O O . LYS A 1 81 ? -13.883 6.894 9.115 1.00 83.56 81 LYS A O 1
ATOM 683 N N . GLY A 1 82 ? -12.464 8.136 7.932 1.00 85.31 82 GLY A N 1
ATOM 684 C CA . GLY A 1 82 ? -12.746 7.470 6.663 1.00 85.31 82 GLY A CA 1
ATOM 685 C C . GLY A 1 82 ? -11.909 6.206 6.488 1.00 85.31 82 GLY A C 1
ATOM 686 O O . GLY A 1 82 ? -10.681 6.286 6.501 1.00 85.31 82 GLY A O 1
ATOM 687 N N . TYR A 1 83 ? -12.567 5.066 6.269 1.00 89.81 83 TYR A N 1
ATOM 688 C CA . TYR A 1 83 ? -11.891 3.807 5.956 1.00 89.81 83 TYR A CA 1
ATOM 689 C C . TYR A 1 83 ? -11.065 3.930 4.657 1.00 89.81 83 TYR A C 1
ATOM 691 O O . TYR A 1 83 ? -11.527 4.582 3.707 1.00 89.81 83 TYR A O 1
ATOM 699 N N . PRO A 1 84 ? -9.854 3.340 4.573 1.00 91.88 84 PRO A N 1
ATOM 700 C CA . PRO A 1 84 ? -9.044 3.404 3.361 1.00 91.88 84 PRO A CA 1
ATOM 701 C C . PRO A 1 84 ? -9.772 2.810 2.145 1.00 91.88 84 PRO A C 1
ATOM 703 O O . PRO A 1 84 ? -10.447 1.790 2.240 1.00 91.88 84 PRO A O 1
ATOM 706 N N . LYS A 1 85 ? -9.621 3.441 0.974 1.00 93.19 85 LYS A N 1
ATOM 707 C CA . LYS A 1 85 ? -10.278 3.023 -0.277 1.00 93.19 85 LYS A CA 1
ATOM 708 C C . LYS A 1 85 ? -9.267 2.633 -1.356 1.00 93.19 85 LYS A C 1
ATOM 710 O O . LYS A 1 85 ? -8.148 3.170 -1.427 1.00 93.19 85 LYS A O 1
ATOM 715 N N . PHE A 1 86 ? -9.692 1.739 -2.248 1.00 93.50 86 PHE A N 1
ATOM 716 C CA . PHE A 1 86 ? -8.937 1.403 -3.453 1.00 93.50 86 PHE A CA 1
ATOM 717 C C . PHE A 1 86 ? -8.760 2.632 -4.347 1.00 93.50 86 PHE A C 1
ATOM 719 O O . PHE A 1 86 ? -9.651 3.472 -4.486 1.00 93.50 86 PHE A O 1
ATOM 726 N N . LYS A 1 87 ? -7.578 2.748 -4.953 1.00 90.00 87 LYS A N 1
ATOM 727 C CA . LYS A 1 87 ? -7.254 3.829 -5.882 1.00 90.00 87 LYS A CA 1
ATOM 728 C C . LYS A 1 87 ? -7.732 3.444 -7.271 1.00 90.00 87 LYS A C 1
ATOM 730 O O . LYS A 1 87 ? -7.387 2.366 -7.751 1.00 90.00 87 LYS A O 1
ATOM 735 N N . LYS A 1 88 ? -8.501 4.336 -7.898 1.00 90.31 88 LYS A N 1
ATOM 736 C CA . LYS A 1 88 ? -9.000 4.179 -9.273 1.00 90.31 88 LYS A CA 1
ATOM 737 C C . LYS A 1 88 ? -8.051 4.776 -10.313 1.00 90.31 88 LYS A C 1
ATOM 739 O O . LYS A 1 88 ? -7.898 4.212 -11.389 1.00 90.31 88 LYS A O 1
ATOM 744 N N . HIS A 1 89 ? -7.365 5.864 -9.960 1.00 88.00 89 HIS A N 1
ATOM 745 C CA . HIS A 1 89 ? -6.439 6.556 -10.854 1.00 88.00 89 HIS A CA 1
ATOM 746 C C . HIS A 1 89 ? -5.149 6.920 -10.122 1.00 88.00 89 HIS A C 1
ATOM 748 O O . HIS A 1 89 ? -5.185 7.610 -9.100 1.00 88.00 89 HIS A O 1
ATOM 754 N N . SER A 1 90 ? -4.014 6.483 -10.657 1.00 85.81 90 SER A N 1
ATOM 755 C CA . SER A 1 90 ? -2.676 6.946 -10.284 1.00 85.81 90 SER A CA 1
ATOM 756 C C . SER A 1 90 ? -2.069 7.707 -11.461 1.00 85.81 90 SER A C 1
ATOM 758 O O . SER A 1 90 ? -2.326 7.367 -12.609 1.00 85.81 90 SER A O 1
ATOM 760 N N . ARG A 1 91 ? -1.297 8.762 -11.179 1.00 85.00 91 ARG A N 1
ATOM 761 C CA . ARG A 1 91 ? -0.623 9.576 -12.210 1.00 85.00 91 ARG A CA 1
ATOM 762 C C . ARG A 1 91 ? 0.892 9.642 -12.031 1.00 85.00 91 ARG A C 1
ATOM 764 O O . ARG A 1 91 ? 1.565 10.336 -12.777 1.00 85.00 91 ARG A O 1
ATOM 771 N N . SER A 1 92 ? 1.417 8.949 -11.028 1.00 83.75 92 SER A N 1
ATOM 772 C CA . SER A 1 92 ? 2.833 8.970 -10.698 1.00 83.75 92 SER A CA 1
ATOM 773 C C . SER A 1 92 ? 3.281 7.634 -10.124 1.00 83.75 92 SER A C 1
ATOM 775 O O . SER A 1 92 ? 2.505 6.910 -9.490 1.00 83.75 92 SER A O 1
ATOM 777 N N . VAL A 1 93 ? 4.555 7.343 -10.353 1.00 85.25 93 VAL A N 1
ATOM 778 C CA . VAL A 1 93 ? 5.314 6.262 -9.736 1.00 85.25 93 VAL A CA 1
ATOM 779 C C . VAL A 1 93 ? 6.578 6.881 -9.150 1.00 85.25 93 VAL A C 1
ATOM 781 O O . VAL A 1 93 ? 7.173 7.772 -9.752 1.00 85.25 93 VAL A O 1
ATOM 784 N N . GLU A 1 94 ? 6.943 6.471 -7.939 1.00 81.94 94 GLU A N 1
ATOM 785 C CA . GLU A 1 94 ? 8.177 6.939 -7.315 1.00 81.94 94 GLU A CA 1
ATOM 786 C C . GLU A 1 94 ? 9.331 6.097 -7.840 1.00 81.94 94 GLU A C 1
ATOM 788 O O . GLU A 1 94 ? 9.286 4.871 -7.762 1.00 81.94 94 GLU A O 1
ATOM 793 N N . TYR A 1 95 ? 10.347 6.759 -8.382 1.00 75.44 95 TYR A N 1
ATOM 794 C CA . TYR A 1 95 ? 11.544 6.112 -8.888 1.00 75.44 95 TYR A CA 1
ATOM 795 C C . TYR A 1 95 ? 12.753 6.684 -8.159 1.00 75.44 95 TYR A C 1
ATOM 797 O O . TYR A 1 95 ? 13.011 7.886 -8.217 1.00 75.44 95 TYR A O 1
ATOM 805 N N . LYS A 1 96 ? 13.488 5.818 -7.460 1.00 69.19 96 LYS A N 1
ATOM 806 C CA . LYS A 1 96 ? 14.771 6.164 -6.854 1.00 69.19 96 LYS A CA 1
ATOM 807 C C . LYS A 1 96 ? 15.871 5.326 -7.479 1.00 69.19 96 LYS A C 1
ATOM 809 O O . LYS A 1 96 ? 15.761 4.106 -7.586 1.00 69.19 96 LYS A O 1
ATOM 814 N N . VAL A 1 97 ? 16.953 6.008 -7.834 1.00 64.50 97 VAL A N 1
ATOM 815 C CA . VAL A 1 97 ? 18.243 5.394 -8.136 1.00 64.50 97 VAL A CA 1
ATOM 816 C C . VAL A 1 97 ? 19.027 5.398 -6.826 1.00 64.50 97 VAL A C 1
ATOM 818 O O . VAL A 1 97 ? 19.488 6.449 -6.393 1.00 64.50 97 VAL A O 1
ATOM 821 N N . SER A 1 98 ? 19.105 4.262 -6.136 1.00 62.75 98 SER A N 1
ATOM 822 C CA . SER A 1 98 ? 19.880 4.140 -4.894 1.00 62.75 98 SER A CA 1
ATOM 823 C C . SER A 1 98 ? 21.327 3.741 -5.184 1.00 62.75 98 SER A C 1
ATOM 825 O O . SER A 1 98 ? 21.552 2.826 -5.972 1.00 62.75 98 SER A O 1
ATOM 827 N N . GLY A 1 99 ? 22.289 4.384 -4.515 1.00 62.75 99 GLY A N 1
ATOM 828 C CA . GLY A 1 99 ? 23.707 4.006 -4.514 1.00 62.75 99 GLY A CA 1
ATOM 829 C C . GLY A 1 99 ? 24.648 5.211 -4.419 1.00 62.75 99 GLY A C 1
ATOM 830 O O . GLY A 1 99 ? 24.345 6.278 -4.953 1.00 62.75 99 GLY A O 1
ATOM 831 N N . TRP A 1 100 ? 25.800 5.038 -3.765 1.00 63.91 100 TRP A N 1
ATOM 832 C CA . TRP A 1 100 ? 26.923 5.966 -3.908 1.00 63.91 100 TRP A CA 1
ATOM 833 C C . TRP A 1 100 ? 27.510 5.797 -5.309 1.00 63.91 100 TRP A C 1
ATOM 835 O O . TRP A 1 100 ? 27.910 4.698 -5.687 1.00 63.91 100 TRP A O 1
ATOM 845 N N . LYS A 1 101 ? 27.576 6.878 -6.088 1.00 60.34 101 LYS A N 1
ATOM 846 C CA . LYS A 1 101 ? 28.382 6.897 -7.313 1.00 60.34 101 LYS A CA 1
ATOM 847 C C . LYS A 1 101 ? 29.782 7.377 -6.933 1.00 60.34 101 LYS A C 1
ATOM 849 O O . LYS A 1 101 ? 30.036 8.577 -6.963 1.00 60.34 101 LYS A O 1
ATOM 854 N N . LEU A 1 102 ? 30.660 6.450 -6.536 1.00 67.75 102 LEU A N 1
ATOM 855 C CA . LEU A 1 102 ? 32.096 6.709 -6.355 1.00 67.75 102 LEU A CA 1
ATOM 856 C C . LEU A 1 102 ? 32.741 6.964 -7.732 1.00 67.75 102 LEU A C 1
ATOM 858 O O . LEU A 1 102 ? 33.382 6.087 -8.291 1.00 67.75 102 LEU A O 1
ATOM 862 N N . SER A 1 103 ? 32.516 8.160 -8.284 1.00 67.00 103 SER A N 1
ATOM 863 C CA . SER A 1 103 ? 33.059 8.663 -9.556 1.00 67.00 103 SER A CA 1
ATOM 864 C C . SER A 1 103 ? 32.701 7.863 -10.831 1.00 67.00 103 SER A C 1
ATOM 866 O O . SER A 1 103 ? 32.492 6.654 -10.828 1.00 67.00 103 SER A O 1
ATOM 868 N N . LYS A 1 104 ? 32.598 8.556 -11.975 1.00 64.25 104 LYS A N 1
ATOM 869 C CA . LYS A 1 104 ? 32.564 7.905 -13.305 1.00 64.25 104 LYS A CA 1
ATOM 870 C C . LYS A 1 104 ? 33.964 7.461 -13.731 1.00 64.25 104 LYS A C 1
ATOM 872 O O . LYS A 1 104 ? 34.117 6.419 -14.363 1.00 64.25 104 LYS A O 1
ATOM 877 N N . ASP A 1 105 ? 34.959 8.251 -13.348 1.00 66.00 105 ASP A N 1
ATOM 878 C CA . ASP A 1 105 ? 36.363 8.001 -13.612 1.00 66.00 105 ASP A CA 1
ATOM 879 C C . ASP A 1 105 ? 36.930 7.290 -12.397 1.00 66.00 105 ASP A C 1
ATOM 881 O O . ASP A 1 105 ? 36.975 7.862 -11.311 1.00 66.00 105 ASP A O 1
ATOM 885 N N . LYS A 1 106 ? 37.345 6.039 -12.575 1.00 57.34 106 LYS A N 1
ATOM 886 C CA . LYS A 1 106 ? 37.941 5.144 -11.571 1.00 57.34 106 LYS A CA 1
ATOM 887 C C . LYS A 1 106 ? 39.280 5.659 -10.997 1.00 57.34 106 LYS A C 1
ATOM 889 O O . LYS A 1 106 ? 40.193 4.873 -10.766 1.00 57.34 106 LYS A O 1
ATOM 894 N N . ARG A 1 107 ? 39.462 6.972 -10.837 1.00 57.84 107 ARG A N 1
ATOM 895 C CA . ARG A 1 107 ? 40.616 7.545 -10.154 1.00 57.84 107 ARG A CA 1
ATOM 896 C C . ARG A 1 107 ? 40.438 7.285 -8.669 1.00 57.84 107 ARG A C 1
ATOM 898 O O . ARG A 1 107 ? 39.468 7.731 -8.063 1.00 57.84 107 ARG A O 1
ATOM 905 N N . HIS A 1 108 ? 41.362 6.483 -8.161 1.00 56.50 108 HIS A N 1
ATOM 906 C CA . HIS A 1 108 ? 41.513 6.149 -6.759 1.00 56.50 108 HIS A CA 1
ATOM 907 C C . HIS A 1 108 ? 41.452 7.413 -5.890 1.00 56.50 108 HIS A C 1
ATOM 909 O O . HIS A 1 108 ? 42.075 8.422 -6.228 1.00 56.50 108 HIS A O 1
ATOM 915 N N . ILE A 1 109 ? 40.689 7.328 -4.801 1.00 59.81 109 ILE A N 1
ATOM 916 C CA . ILE A 1 109 ? 40.851 8.165 -3.608 1.00 59.81 109 ILE A CA 1
ATOM 917 C C . ILE A 1 109 ? 41.673 7.338 -2.626 1.00 59.81 109 ILE A C 1
ATOM 919 O O . ILE A 1 109 ? 41.383 6.119 -2.546 1.00 59.81 109 ILE A O 1
#

Foldseek 3Di:
DVVFVLLQVLLLVLLQVLLVVPVVDDPDDLVNSVVVLVVVLVVDVSNVVHPPVQSVVSSVVSNVLVVQLVVCVVVVPPPRNDDDDRDPDDDDTDDDDDDDPPDPDPPDD

Radius of gyration: 17.29 Å; Cα contacts (8 Å, |Δi|>4): 79; chains: 1; bounding box: 57×29×42 Å

Mean predicted aligned error: 7.08 Å

Organism: NCBI:txid2486270